Protein AF-A0A6J7UW44-F1 (afdb_monomer_lite)

Secondary structure (DSSP, 8-state):
-HHHHHHHHHTS---TTSHHHHHHHHHHTTPPPPTTHHHHHHHHHHHHHHTT--SSSEEE-SS-EEESTTEEEEE-TT--EEEEE-HHHHHHHHHHH--

Foldseek 3Di:
DVVVLCCCVPVVVHDPVDPVVVVVVCVVVVNDDDPCVVVVVVVVVVVCVVVPPPDPDWDDAPVGIDHPQQWDWDADPVRDTDIDGDVPSVVVVVVRNVD

Sequence (99 aa):
MSLRLRDLLFEQGVDVSDPAVLADLANEFEVQIGAADQQRVLDEYTSGRDRGVIGSPHFFTPSADFFCPALDVSRDSLGNLQVCANEAAFDEFILACFS

Radius of gyration: 17.74 Å; chains: 1; bounding box: 33×34×44 Å

pLDDT: mean 94.16, std 3.91, range [68.31, 98.25]

Structure (mmCIF, N/CA/C/O backbone):
data_AF-A0A6J7UW44-F1
#
_entry.id   AF-A0A6J7UW44-F1
#
loop_
_atom_site.group_PDB
_atom_site.id
_atom_site.type_symbol
_atom_site.label_atom_id
_atom_site.label_alt_id
_atom_site.label_comp_id
_atom_site.label_asym_id
_atom_site.label_entity_id
_atom_site.label_seq_id
_atom_site.pdbx_PDB_ins_code
_atom_site.Cartn_x
_atom_site.Cartn_y
_atom_site.Cartn_z
_atom_site.occupancy
_atom_site.B_iso_or_equiv
_atom_site.auth_seq_id
_atom_site.auth_comp_id
_atom_site.auth_asym_id
_atom_site.auth_atom_id
_atom_site.pdbx_PDB_model_num
ATOM 1 N N . MET A 1 1 ? 2.943 1.171 14.677 1.00 68.31 1 MET A N 1
ATOM 2 C CA . MET A 1 1 ? 1.553 1.202 14.181 1.00 68.31 1 MET A CA 1
ATOM 3 C C . MET A 1 1 ? 1.351 0.431 12.871 1.00 68.31 1 MET A C 1
ATOM 5 O O . MET A 1 1 ? 0.749 -0.630 12.933 1.00 68.31 1 MET A O 1
ATOM 9 N N . SER A 1 2 ? 1.862 0.868 11.705 1.00 82.81 2 SER A N 1
ATOM 10 C CA . SER A 1 2 ? 1.540 0.206 10.414 1.00 82.81 2 SER A CA 1
ATOM 11 C C . SER A 1 2 ? 1.980 -1.262 10.325 1.00 82.81 2 SER A C 1
ATOM 13 O O . SER A 1 2 ? 1.256 -2.080 9.768 1.00 82.81 2 SER A O 1
ATOM 15 N N . LEU A 1 3 ? 3.121 -1.625 10.922 1.00 93.50 3 LEU A N 1
ATOM 16 C CA . LEU A 1 3 ? 3.565 -3.023 10.994 1.00 93.50 3 LEU A CA 1
ATOM 17 C C . LEU A 1 3 ? 2.641 -3.887 11.860 1.00 93.50 3 LEU A C 1
ATOM 19 O O . LEU A 1 3 ? 2.362 -5.018 11.487 1.00 93.50 3 LEU A O 1
ATOM 23 N N . ARG A 1 4 ? 2.117 -3.347 12.969 1.00 96.12 4 ARG A N 1
ATOM 24 C CA . ARG A 1 4 ? 1.196 -4.077 13.851 1.00 96.12 4 ARG A CA 1
ATOM 25 C C . ARG A 1 4 ? -0.161 -4.305 13.183 1.00 96.12 4 ARG A C 1
ATOM 27 O O . ARG A 1 4 ? -0.683 -5.408 13.253 1.00 96.12 4 ARG A O 1
ATOM 34 N N . LEU A 1 5 ? -0.684 -3.303 12.471 1.00 95.81 5 LEU A N 1
ATOM 35 C CA . LEU A 1 5 ? -1.900 -3.457 11.664 1.00 95.81 5 LEU A CA 1
ATOM 36 C C . LEU A 1 5 ? -1.736 -4.540 10.585 1.00 95.81 5 LEU A C 1
ATOM 38 O O . LEU A 1 5 ? -2.625 -5.361 10.381 1.00 95.81 5 LEU A O 1
ATOM 42 N N . ARG A 1 6 ? -0.584 -4.554 9.903 1.00 96.12 6 ARG A N 1
ATOM 43 C CA . ARG A 1 6 ? -0.267 -5.559 8.877 1.00 96.12 6 ARG A CA 1
ATOM 44 C C . ARG A 1 6 ? -0.141 -6.959 9.464 1.00 96.12 6 ARG A C 1
ATOM 46 O O . ARG A 1 6 ? -0.653 -7.892 8.868 1.00 96.12 6 ARG A O 1
ATOM 53 N N . ASP A 1 7 ? 0.508 -7.093 10.612 1.00 97.81 7 ASP A N 1
ATOM 54 C CA . ASP A 1 7 ? 0.643 -8.358 11.335 1.00 97.81 7 ASP A CA 1
ATOM 55 C C . ASP A 1 7 ? -0.726 -8.923 11.763 1.00 97.81 7 ASP A C 1
ATOM 57 O O . ASP A 1 7 ? -1.006 -10.097 11.531 1.00 97.81 7 ASP A O 1
ATOM 61 N N . LEU A 1 8 ? -1.629 -8.076 12.278 1.00 97.75 8 LEU A N 1
ATOM 62 C CA . LEU A 1 8 ? -3.009 -8.473 12.586 1.00 97.75 8 LEU A CA 1
ATOM 63 C C . LEU A 1 8 ? -3.736 -9.032 11.354 1.00 97.75 8 LEU A C 1
ATOM 65 O O . LEU A 1 8 ? -4.335 -10.102 11.434 1.00 97.75 8 LEU A O 1
ATOM 69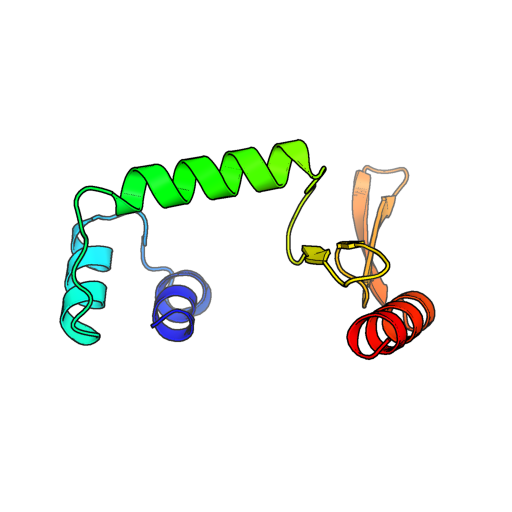 N N . LEU A 1 9 ? -3.654 -8.337 10.216 1.00 97.56 9 LEU A N 1
ATOM 70 C CA . LEU A 1 9 ? -4.327 -8.751 8.984 1.00 97.56 9 LEU A CA 1
ATOM 71 C C . LEU A 1 9 ? -3.697 -10.002 8.355 1.00 97.56 9 LEU A C 1
ATOM 73 O O . LEU A 1 9 ? -4.396 -10.969 8.063 1.00 97.56 9 LEU A O 1
ATOM 77 N N . PHE A 1 10 ? -2.393 -9.967 8.092 1.00 96.69 10 PHE A N 1
ATOM 78 C CA . PHE A 1 10 ? -1.733 -10.953 7.237 1.00 96.69 10 PHE A CA 1
ATOM 79 C C . PHE A 1 10 ? -1.238 -12.180 7.999 1.00 96.69 10 PHE A C 1
ATOM 81 O O . PHE A 1 10 ? -1.340 -13.283 7.471 1.00 96.69 10 PHE A O 1
ATOM 88 N N . GLU A 1 11 ? -0.738 -12.008 9.224 1.00 97.88 11 GLU A N 1
ATOM 89 C CA . GLU A 1 11 ? -0.120 -13.104 9.984 1.00 97.88 11 GLU A CA 1
ATOM 90 C C . GLU A 1 11 ? -1.098 -13.744 10.973 1.00 97.88 11 GLU A C 1
ATOM 92 O O . GLU A 1 11 ? -1.052 -14.949 1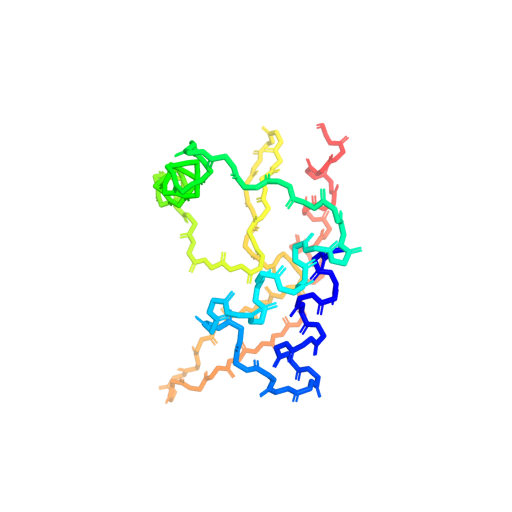1.212 1.00 97.88 11 GLU A O 1
ATOM 97 N N . GLN A 1 12 ? -2.014 -12.952 11.536 1.00 97.62 12 GLN A N 1
ATOM 98 C CA . GLN A 1 12 ? -2.974 -13.430 12.536 1.00 97.62 12 GLN A CA 1
ATOM 99 C C . GLN A 1 12 ? -4.390 -13.644 11.986 1.00 97.62 12 GLN A C 1
ATOM 101 O O . GLN A 1 12 ? -5.216 -14.247 12.670 1.00 97.62 12 GLN A O 1
ATOM 106 N N . GLY A 1 13 ? -4.685 -13.174 10.770 1.00 97.81 13 GLY A N 1
ATOM 107 C CA . GLY A 1 13 ? -5.998 -13.339 10.137 1.00 97.81 13 GLY A CA 1
ATOM 108 C C . GLY A 1 13 ? -7.136 -12.613 10.861 1.00 97.81 13 GLY A C 1
ATOM 109 O O . GLY A 1 13 ? -8.288 -13.036 10.776 1.00 97.81 13 GLY A O 1
ATOM 110 N N . VAL A 1 14 ? -6.819 -11.549 11.599 1.00 98.25 14 VAL A N 1
ATOM 111 C CA . VAL A 1 14 ? -7.802 -10.726 12.305 1.00 98.25 14 VAL A CA 1
ATOM 112 C C . VAL A 1 14 ? -8.548 -9.850 11.301 1.00 98.25 14 VAL A 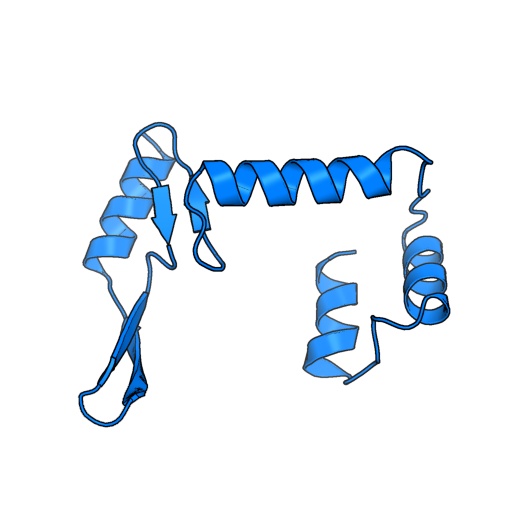C 1
ATOM 114 O O . VAL A 1 14 ? -7.949 -9.260 10.400 1.00 98.25 14 VAL A O 1
ATOM 117 N N . ASP A 1 15 ? -9.864 -9.733 11.482 1.00 97.81 15 ASP A N 1
ATOM 118 C CA . ASP A 1 15 ? -10.694 -8.830 10.690 1.00 97.81 15 ASP A CA 1
ATOM 119 C C . ASP A 1 15 ? -10.433 -7.369 11.086 1.00 97.81 15 ASP A C 1
ATOM 121 O O . ASP A 1 15 ? -11.024 -6.831 12.018 1.00 97.81 15 ASP A O 1
ATOM 125 N N . VAL A 1 16 ? -9.534 -6.711 10.354 1.00 96.62 16 VAL A N 1
ATOM 126 C CA . VAL A 1 16 ? -9.212 -5.289 10.553 1.00 96.62 16 VAL A CA 1
ATOM 127 C C . VAL A 1 16 ? -10.280 -4.341 9.995 1.00 96.62 16 VAL A C 1
ATOM 129 O O . VAL A 1 16 ? -10.096 -3.127 10.061 1.00 96.62 16 VAL A O 1
ATOM 132 N N . SER A 1 17 ? -11.377 -4.860 9.430 1.00 96.06 17 SER A N 1
ATOM 133 C CA . SER A 1 17 ? -12.555 -4.048 9.109 1.00 96.06 17 SER A CA 1
ATOM 134 C C . SER A 1 17 ? -13.473 -3.841 10.319 1.00 96.06 17 SER A C 1
ATOM 136 O O . SER A 1 17 ? -14.300 -2.928 10.293 1.00 96.06 17 SER A O 1
ATOM 138 N N . ASP A 1 18 ? -13.294 -4.624 11.393 1.00 97.69 18 ASP A N 1
ATOM 139 C CA . ASP A 1 18 ? -13.987 -4.433 12.666 1.00 97.69 18 ASP A CA 1
ATOM 140 C C . ASP A 1 18 ? -13.506 -3.136 13.356 1.00 97.69 18 ASP A C 1
ATOM 142 O O . ASP A 1 18 ? -12.324 -3.013 13.711 1.00 97.69 18 ASP A O 1
ATOM 146 N N . PRO A 1 19 ? -14.402 -2.160 13.603 1.00 94.94 19 PRO A N 1
ATOM 147 C CA . PRO A 1 19 ? -14.050 -0.925 14.295 1.00 94.94 19 PRO A CA 1
ATOM 148 C C . PRO A 1 19 ? -13.452 -1.137 15.690 1.00 94.94 19 PRO A C 1
ATOM 150 O O . PRO A 1 19 ? -12.647 -0.313 16.120 1.00 94.94 19 PRO A O 1
ATOM 153 N N . ALA A 1 20 ? -13.817 -2.210 16.400 1.00 96.75 20 ALA A N 1
ATOM 154 C CA . ALA A 1 20 ? -13.276 -2.498 17.727 1.00 96.75 20 ALA A CA 1
ATOM 155 C C . ALA A 1 20 ? -11.781 -2.846 17.661 1.00 96.75 20 ALA A C 1
ATOM 157 O O . ALA A 1 20 ? -10.992 -2.314 18.439 1.00 96.75 20 ALA A O 1
ATOM 158 N N . VAL A 1 21 ? -11.375 -3.647 16.669 1.00 96.69 21 VAL A N 1
ATOM 159 C CA . VAL A 1 21 ? -9.965 -3.999 16.431 1.00 96.69 21 VAL A CA 1
ATOM 160 C C . VAL A 1 21 ? -9.136 -2.747 16.144 1.00 96.69 21 VAL A C 1
ATOM 162 O O . VAL A 1 21 ? -8.049 -2.569 16.697 1.00 96.69 21 VAL A O 1
ATOM 165 N N . LEU A 1 22 ? -9.650 -1.852 15.295 1.00 94.62 22 LEU A N 1
ATOM 166 C CA . LEU A 1 22 ? -8.962 -0.602 14.972 1.00 94.62 22 LEU A CA 1
ATOM 167 C C . LEU A 1 22 ? -8.914 0.364 16.163 1.00 94.62 22 LEU A C 1
ATOM 169 O O . LEU A 1 22 ? -7.907 1.049 16.335 1.00 94.62 22 LEU A O 1
ATOM 173 N N . ALA A 1 23 ? -9.961 0.411 16.992 1.00 94.69 23 ALA A N 1
ATOM 174 C CA . ALA A 1 23 ? -9.997 1.237 18.197 1.00 94.69 23 ALA A CA 1
ATOM 175 C C . ALA A 1 23 ? -8.978 0.767 19.246 1.00 94.69 23 ALA A C 1
ATOM 177 O O . ALA A 1 23 ? -8.243 1.588 19.795 1.00 94.69 23 ALA A O 1
ATOM 178 N N . ASP A 1 24 ? -8.882 -0.542 19.482 1.00 95.44 24 ASP A N 1
ATOM 179 C CA . ASP A 1 24 ? -7.895 -1.119 20.398 1.00 95.44 24 ASP A CA 1
ATOM 180 C C . ASP A 1 24 ? -6.465 -0.834 19.928 1.00 95.44 24 ASP A C 1
ATOM 182 O O . ASP A 1 24 ? -5.620 -0.408 20.719 1.00 95.44 24 ASP A O 1
ATOM 186 N N . LEU A 1 25 ? -6.205 -0.975 18.625 1.00 95.50 25 LEU A N 1
ATOM 187 C CA . LEU A 1 25 ? -4.908 -0.649 18.040 1.00 95.50 25 LEU A CA 1
ATOM 188 C C . LEU A 1 25 ? -4.591 0.852 18.125 1.00 95.50 25 LEU A C 1
ATOM 190 O O . LEU A 1 25 ? -3.453 1.231 18.402 1.00 95.50 25 LEU A O 1
ATOM 194 N N . ALA A 1 26 ? -5.576 1.720 17.888 1.00 94.81 26 ALA A N 1
ATOM 195 C CA . ALA A 1 26 ? -5.399 3.160 18.040 1.00 94.81 26 ALA A CA 1
ATOM 196 C C . ALA A 1 26 ? -5.044 3.518 19.490 1.00 94.81 26 ALA A C 1
ATOM 198 O O . ALA A 1 26 ? -4.119 4.297 19.706 1.00 94.81 26 ALA A O 1
ATOM 199 N N . ASN A 1 27 ? -5.701 2.895 20.472 1.00 95.62 27 ASN A N 1
ATOM 200 C CA . ASN A 1 27 ? -5.389 3.075 21.890 1.00 95.62 27 ASN A CA 1
ATOM 201 C C . ASN A 1 27 ? -3.979 2.576 22.246 1.00 95.62 27 ASN A C 1
ATOM 203 O O . ASN A 1 27 ? -3.257 3.284 22.942 1.00 95.62 27 ASN A O 1
ATOM 207 N N . GLU A 1 28 ? -3.563 1.406 21.744 1.00 95.75 28 GLU A N 1
ATOM 208 C CA . GLU A 1 28 ? -2.214 0.842 21.957 1.00 95.75 28 GLU A CA 1
ATOM 209 C C . GLU A 1 28 ? -1.105 1.822 21.538 1.00 95.75 28 GLU A C 1
ATOM 211 O O . GLU A 1 28 ? -0.078 1.931 22.206 1.00 95.75 28 GLU A O 1
ATOM 216 N N . PHE A 1 29 ? -1.319 2.545 20.436 1.00 95.44 29 PHE A N 1
ATOM 217 C CA . PHE A 1 29 ? -0.358 3.499 19.874 1.00 95.44 29 PHE A CA 1
ATOM 218 C C . PHE A 1 29 ? -0.686 4.968 20.184 1.00 95.44 29 PHE A C 1
ATOM 220 O O . PHE A 1 29 ? -0.066 5.855 19.597 1.00 95.44 29 PHE A O 1
ATOM 227 N N . GLU A 1 30 ? -1.645 5.227 21.076 1.00 96.12 30 GLU A N 1
ATOM 228 C CA . GLU A 1 30 ? -2.091 6.571 21.474 1.00 96.12 30 GLU A CA 1
ATOM 229 C C . GLU A 1 30 ? -2.519 7.468 20.291 1.00 96.12 30 GLU A C 1
ATOM 231 O O . GLU A 1 30 ? -2.400 8.696 20.321 1.00 96.12 30 GLU A O 1
ATOM 236 N N . VAL A 1 31 ? -3.055 6.865 19.228 1.00 94.25 31 VAL A N 1
ATOM 237 C CA . VAL A 1 31 ? -3.482 7.572 18.018 1.00 94.25 31 VAL A CA 1
ATOM 238 C C . VAL A 1 31 ? -4.857 8.192 18.215 1.00 94.25 31 VAL A C 1
ATOM 240 O O . VAL A 1 31 ? -5.845 7.510 18.473 1.00 94.25 31 VAL A O 1
ATOM 243 N N . GLN A 1 32 ? -4.922 9.509 18.040 1.00 93.12 32 GLN A N 1
ATOM 244 C CA . GLN A 1 32 ? -6.168 10.265 18.070 1.00 93.12 32 GLN A CA 1
ATOM 245 C C . GLN A 1 32 ? -6.712 10.417 16.649 1.00 93.12 32 GLN A C 1
ATOM 247 O O . GLN A 1 32 ? -6.026 10.964 15.788 1.00 93.12 32 GLN A O 1
ATOM 252 N N . ILE A 1 33 ? -7.946 9.964 16.418 1.00 89.44 33 ILE A N 1
ATOM 253 C CA . ILE A 1 33 ? -8.632 10.124 15.131 1.00 89.44 33 ILE A CA 1
ATOM 254 C C . ILE A 1 33 ? -9.441 11.422 15.166 1.00 89.44 33 ILE A C 1
ATOM 256 O O . ILE A 1 33 ? -10.364 11.585 15.967 1.00 89.44 33 ILE A O 1
ATOM 260 N N . GLY A 1 34 ? -9.083 12.364 14.302 1.00 93.12 34 GLY A N 1
ATOM 261 C CA . GLY A 1 34 ? -9.771 13.632 14.124 1.00 93.12 34 GLY A CA 1
ATOM 262 C C . GLY A 1 34 ? -10.871 13.564 13.065 1.00 93.12 34 GLY A C 1
ATOM 263 O O . GLY A 1 34 ? -10.841 12.756 12.140 1.00 93.12 34 GLY A O 1
ATOM 264 N N . ALA A 1 35 ? -11.816 14.503 13.138 1.00 91.44 35 ALA A N 1
ATOM 265 C CA . ALA A 1 35 ? -12.932 14.599 12.189 1.00 91.44 35 ALA A CA 1
ATOM 266 C C . ALA A 1 35 ? -12.498 14.773 10.716 1.00 91.44 35 ALA A C 1
ATOM 268 O O . ALA A 1 35 ? -13.273 14.485 9.809 1.00 91.44 35 ALA A O 1
ATOM 269 N N . ALA A 1 36 ? -11.272 15.245 10.468 1.00 95.88 36 ALA A N 1
ATOM 270 C CA . ALA A 1 36 ? -10.732 15.434 9.123 1.00 95.88 36 ALA A CA 1
ATOM 271 C C . ALA A 1 36 ? -10.067 14.176 8.535 1.00 95.88 36 ALA A C 1
ATOM 273 O O . ALA A 1 36 ? -9.829 14.140 7.330 1.00 95.88 36 ALA A O 1
ATOM 274 N N . ASP A 1 37 ? -9.746 13.160 9.342 1.00 94.62 37 ASP A N 1
ATOM 275 C CA . ASP A 1 37 ? -8.904 12.044 8.887 1.00 94.62 37 ASP A CA 1
ATOM 276 C C . ASP A 1 37 ? -9.588 11.192 7.821 1.00 94.62 37 ASP A C 1
ATOM 278 O O . ASP A 1 37 ? -8.955 10.808 6.840 1.00 94.62 37 ASP A O 1
ATOM 282 N N . GLN A 1 38 ? -10.901 10.988 7.942 1.00 93.81 38 GLN A N 1
ATOM 283 C CA . GLN A 1 38 ? -11.670 10.298 6.911 1.00 93.81 38 GLN A CA 1
ATOM 284 C C . GLN A 1 38 ? -11.595 11.031 5.565 1.00 93.81 38 GLN A C 1
ATOM 286 O O . GLN A 1 38 ? -11.401 10.396 4.530 1.00 93.81 38 GLN A O 1
ATOM 291 N N . GLN A 1 39 ? -11.721 12.362 5.570 1.00 97.19 39 GLN A N 1
ATOM 292 C CA . GLN A 1 39 ? -11.647 13.142 4.336 1.00 97.19 39 GLN A CA 1
ATOM 293 C C . GLN A 1 39 ? -10.240 13.090 3.731 1.00 97.19 39 GLN A C 1
ATOM 295 O O . GLN A 1 39 ? -10.116 12.893 2.528 1.00 97.19 39 GLN A O 1
ATOM 300 N N . ARG A 1 40 ? -9.184 13.158 4.554 1.00 97.31 40 ARG A N 1
ATOM 301 C CA . ARG A 1 40 ? -7.791 13.039 4.084 1.00 97.31 40 ARG A CA 1
ATOM 302 C C . ARG A 1 40 ? -7.538 11.727 3.342 1.00 97.31 40 ARG A C 1
ATOM 304 O O . ARG A 1 40 ? -6.916 11.748 2.287 1.00 97.31 40 ARG A O 1
ATOM 311 N N . VAL A 1 41 ? -8.062 10.604 3.842 1.00 95.31 41 VAL A N 1
ATOM 312 C CA . VAL A 1 41 ? -7.941 9.298 3.165 1.00 95.31 41 VAL A CA 1
ATOM 313 C C . VAL A 1 41 ? -8.630 9.309 1.794 1.00 95.31 41 VAL A C 1
ATOM 315 O O . VAL A 1 41 ? -8.085 8.786 0.822 1.00 95.31 41 VAL A O 1
ATOM 318 N N . LEU A 1 42 ? -9.816 9.917 1.689 1.00 97.62 42 LEU A N 1
ATOM 319 C CA . LEU A 1 42 ? -10.540 10.030 0.416 1.00 97.62 42 LEU A CA 1
ATOM 320 C C . LEU A 1 42 ? -9.835 10.966 -0.576 1.00 97.62 42 LEU A C 1
ATOM 322 O O . LEU A 1 42 ? -9.811 10.683 -1.778 1.00 97.62 42 LEU A O 1
ATOM 326 N N . ASP A 1 43 ? -9.241 12.049 -0.081 1.00 98.12 43 ASP A N 1
ATOM 327 C CA . ASP A 1 43 ? -8.473 12.995 -0.889 1.00 98.12 43 ASP A CA 1
ATOM 328 C C . ASP A 1 43 ? -7.192 12.340 -1.427 1.00 98.12 43 ASP A C 1
ATOM 330 O O . ASP A 1 43 ? -6.889 12.469 -2.613 1.00 98.12 43 ASP A O 1
ATOM 334 N N . GLU A 1 44 ? -6.474 11.564 -0.605 1.00 95.62 44 GLU A N 1
ATOM 335 C CA . GLU A 1 44 ? -5.304 10.789 -1.042 1.00 95.62 44 GLU A CA 1
ATOM 336 C C . GLU A 1 44 ? -5.675 9.712 -2.066 1.00 95.62 44 GLU A C 1
ATOM 338 O O . GLU A 1 44 ? -4.981 9.551 -3.073 1.00 95.62 44 GLU A O 1
ATOM 343 N N . TYR A 1 45 ? -6.796 9.012 -1.863 1.00 95.56 45 TYR A N 1
ATOM 344 C CA . TYR A 1 45 ? -7.312 8.048 -2.835 1.00 95.56 45 TYR A CA 1
ATOM 345 C C . TYR A 1 45 ? -7.617 8.711 -4.184 1.00 95.56 45 TYR A C 1
ATOM 347 O O . TYR A 1 45 ? -7.207 8.210 -5.233 1.00 95.56 45 TYR A O 1
ATOM 355 N N . THR A 1 46 ? -8.300 9.857 -4.162 1.00 97.50 46 THR A N 1
ATOM 356 C CA . THR A 1 46 ? -8.627 10.626 -5.372 1.00 97.50 46 THR A CA 1
ATOM 357 C C . THR A 1 46 ? -7.357 11.125 -6.056 1.00 97.50 46 THR A C 1
ATOM 359 O O . THR A 1 46 ? -7.172 10.888 -7.246 1.00 97.50 46 THR A O 1
ATOM 362 N N . SER A 1 47 ? -6.423 11.698 -5.293 1.00 96.56 47 SER A N 1
ATOM 363 C CA . SER A 1 47 ? -5.123 12.140 -5.802 1.00 96.56 47 SER A CA 1
ATOM 364 C C . SER A 1 47 ? -4.340 10.999 -6.456 1.00 96.56 47 SER A C 1
ATOM 366 O O . SER A 1 47 ? -3.770 11.178 -7.529 1.00 96.56 47 SER A O 1
ATOM 368 N N . GLY A 1 48 ? -4.333 9.807 -5.854 1.00 95.31 48 GLY A N 1
ATOM 369 C CA . GLY A 1 48 ? -3.699 8.625 -6.435 1.00 95.31 48 GLY A CA 1
ATOM 370 C C . GLY A 1 48 ? -4.314 8.240 -7.780 1.00 95.31 48 GLY A C 1
ATOM 371 O O . GLY A 1 48 ? -3.589 8.014 -8.748 1.00 95.31 48 GLY A O 1
ATOM 372 N N . ARG A 1 49 ? -5.648 8.230 -7.876 1.00 96.06 49 ARG A N 1
ATOM 373 C CA . ARG A 1 49 ? -6.350 7.960 -9.140 1.00 96.06 49 ARG A CA 1
ATOM 374 C C . ARG A 1 49 ? -6.021 8.991 -10.213 1.00 96.06 49 ARG A C 1
ATOM 376 O O . ARG A 1 49 ? -5.731 8.603 -11.342 1.00 96.06 49 ARG A O 1
ATOM 383 N N . ASP A 1 50 ? -6.026 10.272 -9.858 1.00 96.94 50 ASP A N 1
ATOM 384 C CA . ASP A 1 50 ? -5.725 11.369 -10.784 1.00 96.94 50 ASP A CA 1
ATOM 385 C C . ASP A 1 50 ? -4.277 11.310 -11.291 1.00 96.94 50 ASP A C 1
ATOM 387 O O . ASP A 1 50 ? -3.987 11.707 -12.418 1.00 96.94 50 ASP A O 1
ATOM 391 N N . ARG A 1 51 ? -3.368 10.754 -10.482 1.00 95.12 51 ARG A N 1
ATOM 392 C CA . ARG A 1 51 ? -1.962 10.504 -10.832 1.00 95.12 51 ARG A CA 1
ATOM 393 C C . ARG A 1 51 ? -1.734 9.186 -11.575 1.00 95.12 51 ARG A C 1
ATOM 395 O O . ARG A 1 51 ? -0.590 8.867 -11.874 1.00 95.12 51 ARG A O 1
ATOM 402 N N . GLY A 1 52 ? -2.785 8.418 -11.864 1.00 95.06 52 GLY A N 1
ATOM 403 C CA . GLY A 1 52 ? -2.678 7.158 -12.600 1.00 95.06 52 GLY A CA 1
ATOM 404 C C . GLY A 1 52 ? -2.177 5.973 -11.773 1.00 95.06 52 GLY A C 1
ATOM 405 O O . GLY A 1 52 ? -1.665 5.016 -12.348 1.00 95.06 52 GLY A O 1
ATOM 406 N N . VAL A 1 53 ? -2.325 5.996 -10.443 1.00 95.56 53 VAL A N 1
ATOM 407 C CA . VAL A 1 53 ? -1.982 4.842 -9.597 1.00 95.56 53 VAL A CA 1
ATOM 408 C C . VAL A 1 53 ? -2.862 3.645 -9.959 1.00 95.56 53 VAL A C 1
ATOM 410 O O . VAL A 1 53 ? -4.087 3.701 -9.842 1.00 95.56 53 VAL A O 1
ATOM 413 N N . ILE A 1 54 ? -2.227 2.542 -10.362 1.00 91.19 54 ILE A N 1
ATOM 414 C CA . ILE A 1 54 ? -2.903 1.298 -10.778 1.00 91.19 54 ILE A CA 1
ATOM 415 C C . ILE A 1 54 ? -2.821 0.174 -9.738 1.00 91.19 54 ILE A C 1
ATOM 417 O O . ILE A 1 54 ? -3.518 -0.832 -9.857 1.00 91.19 54 ILE A O 1
ATOM 421 N N . GLY A 1 55 ? -1.983 0.333 -8.714 1.00 89.56 55 GLY A N 1
ATOM 422 C CA . GLY A 1 55 ? -1.755 -0.675 -7.683 1.00 89.56 55 GLY A CA 1
ATOM 423 C C . GLY A 1 55 ? -0.714 -0.226 -6.661 1.00 89.56 55 GLY A C 1
ATOM 424 O O . GLY A 1 55 ? -0.330 0.940 -6.628 1.00 89.56 55 GLY A O 1
ATOM 425 N N . SER A 1 56 ? -0.255 -1.150 -5.815 1.00 89.00 56 SER A N 1
ATOM 426 C CA . SER A 1 56 ? 0.785 -0.884 -4.819 1.00 89.00 56 SER A CA 1
ATOM 427 C C . SER A 1 56 ? 1.885 -1.966 -4.801 1.00 89.00 56 SER A C 1
ATOM 429 O O . SER A 1 56 ? 1.592 -3.130 -5.075 1.00 89.00 56 SER A O 1
ATOM 431 N N . PRO A 1 57 ? 3.135 -1.599 -4.441 1.00 92.00 57 PRO A N 1
ATOM 432 C CA . PRO A 1 57 ? 3.588 -0.223 -4.230 1.00 92.00 57 PRO A CA 1
ATOM 433 C C . PRO A 1 57 ? 3.747 0.553 -5.552 1.00 92.00 57 PRO A C 1
ATOM 435 O O . PRO A 1 57 ? 4.226 0.020 -6.550 1.00 92.00 57 PRO A O 1
ATOM 438 N N . HIS A 1 58 ? 3.366 1.833 -5.532 1.00 94.75 58 HIS A N 1
ATOM 439 C CA . HIS A 1 58 ? 3.611 2.796 -6.610 1.00 94.75 58 HIS A CA 1
ATOM 440 C C . HIS A 1 58 ? 4.399 3.960 -6.018 1.00 94.75 58 HIS A C 1
ATOM 442 O O . HIS A 1 58 ? 3.928 4.634 -5.100 1.00 94.75 58 HIS A O 1
ATOM 448 N N . PHE A 1 59 ? 5.624 4.144 -6.489 1.00 94.75 59 PHE A N 1
ATOM 449 C CA . PHE A 1 59 ? 6.541 5.161 -6.002 1.00 94.75 59 PHE A CA 1
ATOM 450 C C . PHE A 1 59 ? 6.544 6.364 -6.930 1.00 94.75 59 PHE A C 1
ATOM 452 O O . PHE A 1 59 ? 6.407 6.227 -8.141 1.00 94.75 59 PHE A O 1
ATOM 459 N N . PHE A 1 60 ? 6.751 7.539 -6.353 1.00 93.94 60 PHE A N 1
ATOM 460 C CA . PHE A 1 60 ? 6.914 8.779 -7.093 1.00 93.94 60 PHE A CA 1
ATOM 461 C C . PHE A 1 60 ? 8.248 9.398 -6.707 1.00 93.94 60 PHE A C 1
ATOM 463 O O . PHE A 1 60 ? 8.545 9.534 -5.519 1.00 93.94 60 PHE A O 1
ATOM 470 N N . THR A 1 61 ? 9.035 9.770 -7.705 1.00 93.06 61 THR A N 1
ATOM 471 C CA . THR A 1 61 ? 10.296 10.496 -7.561 1.00 93.06 61 THR A CA 1
ATOM 472 C C . THR A 1 61 ? 10.152 11.886 -8.196 1.00 93.06 61 THR A C 1
ATOM 474 O O . THR A 1 61 ? 9.125 12.174 -8.817 1.00 93.06 61 THR A O 1
ATOM 477 N N . PRO A 1 62 ? 11.141 12.790 -8.060 1.00 88.50 62 PRO A N 1
ATOM 478 C CA . PRO A 1 62 ? 11.101 14.080 -8.753 1.00 88.50 62 PRO A CA 1
ATOM 479 C C . PRO A 1 62 ? 11.058 13.958 -10.284 1.00 88.50 62 PRO A C 1
ATOM 481 O O . PRO A 1 62 ? 10.572 14.865 -10.956 1.00 88.50 62 PRO A O 1
ATOM 484 N N . SER A 1 63 ? 11.587 12.861 -10.830 1.00 87.69 63 SER A N 1
ATOM 485 C CA . SER A 1 63 ? 11.803 12.664 -12.264 1.00 87.69 63 SER A CA 1
ATOM 486 C C . SER A 1 63 ? 10.809 11.703 -12.925 1.00 87.69 63 SER A C 1
ATOM 488 O O . SER A 1 63 ? 10.620 11.805 -14.137 1.00 87.69 63 SER A O 1
ATOM 490 N N . ALA A 1 64 ? 10.171 10.797 -12.174 1.00 92.62 64 ALA A N 1
ATOM 491 C CA . ALA A 1 64 ? 9.269 9.779 -12.717 1.00 92.62 64 ALA A CA 1
ATOM 492 C C . ALA A 1 64 ? 8.362 9.139 -11.643 1.00 92.62 64 ALA A C 1
ATOM 494 O O . ALA A 1 64 ? 8.398 9.483 -10.459 1.00 92.62 64 ALA A O 1
ATOM 495 N N . ASP A 1 65 ? 7.547 8.175 -12.064 1.00 94.81 65 ASP A N 1
ATOM 496 C CA . ASP A 1 65 ? 6.794 7.278 -11.196 1.00 94.81 65 ASP A CA 1
ATOM 497 C C . ASP A 1 65 ? 7.034 5.811 -11.579 1.00 94.81 65 ASP A C 1
ATOM 499 O O . ASP A 1 65 ? 7.369 5.496 -12.720 1.00 94.81 65 ASP A O 1
ATOM 503 N N . PHE A 1 66 ? 6.924 4.918 -10.595 1.00 94.62 66 PHE A N 1
ATOM 504 C CA . PHE A 1 66 ? 7.326 3.519 -10.715 1.00 94.62 66 PHE A CA 1
ATOM 505 C C . PHE A 1 66 ? 6.334 2.601 -10.000 1.00 94.62 66 PHE A C 1
ATOM 507 O O . PHE A 1 66 ? 6.231 2.620 -8.770 1.00 94.62 66 PHE A O 1
ATOM 514 N N . PHE A 1 67 ? 5.638 1.751 -10.751 1.00 93.62 67 PHE A N 1
ATOM 515 C CA . PHE A 1 67 ? 4.795 0.691 -10.198 1.00 93.62 67 PHE A CA 1
ATOM 516 C C . PHE A 1 67 ? 5.608 -0.598 -10.030 1.00 93.62 67 PHE A C 1
ATOM 518 O O . PHE A 1 67 ? 6.130 -1.120 -11.009 1.00 93.62 67 PHE A O 1
ATOM 525 N N . CYS A 1 68 ? 5.714 -1.105 -8.796 1.00 94.06 68 CYS A N 1
ATOM 526 C CA . CYS A 1 68 ? 6.456 -2.327 -8.460 1.00 94.06 68 CYS A CA 1
ATOM 527 C C . CYS A 1 68 ? 7.854 -2.425 -9.118 1.00 94.06 68 CYS A C 1
ATOM 529 O O . CYS A 1 68 ? 8.140 -3.438 -9.740 1.00 94.06 68 CYS A O 1
ATOM 531 N N . PRO A 1 69 ? 8.761 -1.439 -8.969 1.00 94.31 69 PRO A N 1
ATOM 532 C CA . PRO A 1 69 ? 9.976 -1.324 -9.793 1.00 94.31 69 PRO A CA 1
ATOM 533 C C . PRO A 1 69 ? 10.929 -2.527 -9.760 1.00 94.31 69 PRO A C 1
ATOM 535 O O . PRO A 1 69 ? 11.715 -2.698 -10.678 1.00 94.31 69 PRO A O 1
ATOM 538 N N . ALA A 1 70 ? 10.872 -3.370 -8.725 1.00 94.25 70 ALA A N 1
ATOM 539 C CA . ALA A 1 70 ? 11.679 -4.590 -8.641 1.00 94.25 70 ALA A CA 1
ATOM 540 C C . ALA A 1 70 ? 11.050 -5.809 -9.337 1.00 94.25 70 ALA A C 1
ATOM 542 O O . ALA A 1 70 ? 11.659 -6.879 -9.362 1.00 94.25 70 ALA A O 1
ATOM 543 N N . LEU A 1 71 ? 9.824 -5.682 -9.848 1.00 94.38 71 LEU A N 1
ATOM 544 C CA . LEU A 1 71 ? 9.028 -6.779 -10.374 1.00 94.38 71 LEU A CA 1
ATOM 545 C C . LEU A 1 71 ? 8.464 -6.436 -11.753 1.00 94.38 71 LEU A C 1
ATOM 547 O O . LEU A 1 71 ? 7.930 -5.355 -11.975 1.00 94.38 71 LEU A O 1
ATOM 551 N N . ASP A 1 72 ? 8.501 -7.407 -12.654 1.00 91.75 72 ASP A N 1
ATOM 552 C CA . ASP A 1 72 ? 7.620 -7.440 -13.814 1.00 91.75 72 ASP A CA 1
ATOM 553 C C . ASP A 1 72 ? 6.383 -8.262 -13.446 1.00 91.75 72 ASP A C 1
ATOM 555 O O . ASP A 1 72 ? 6.479 -9.460 -13.161 1.00 91.75 72 ASP A O 1
ATOM 559 N N . VAL A 1 73 ? 5.231 -7.594 -13.381 1.00 89.69 73 VAL A N 1
ATOM 560 C CA . VAL A 1 73 ? 3.948 -8.188 -13.001 1.00 89.69 73 VAL A CA 1
ATOM 561 C C . VAL A 1 73 ? 3.024 -8.142 -14.207 1.00 89.69 73 VAL A C 1
ATOM 563 O O . VAL A 1 73 ? 2.537 -7.080 -14.595 1.00 89.69 73 VAL A O 1
ATOM 566 N N . SER A 1 74 ? 2.735 -9.303 -14.781 1.00 89.69 74 SER A N 1
ATOM 567 C CA . SER A 1 74 ? 1.895 -9.419 -15.972 1.00 89.69 74 SER A CA 1
ATOM 568 C C . SER A 1 74 ? 0.947 -10.613 -15.877 1.00 89.69 74 SER A C 1
ATOM 570 O O . SER A 1 74 ? 0.943 -11.369 -14.902 1.00 89.69 74 SER A O 1
ATOM 572 N N . ARG A 1 75 ? 0.073 -10.764 -16.874 1.00 91.50 75 ARG A N 1
ATOM 573 C CA . ARG A 1 75 ? -0.735 -11.974 -17.046 1.00 91.50 75 ARG A CA 1
ATOM 574 C C . ARG A 1 75 ? -0.336 -12.672 -18.330 1.00 91.50 75 ARG A C 1
ATOM 576 O O . ARG A 1 75 ? -0.126 -12.017 -19.348 1.00 91.50 75 ARG A O 1
ATOM 583 N N . ASP A 1 76 ? -0.259 -13.993 -18.274 1.00 9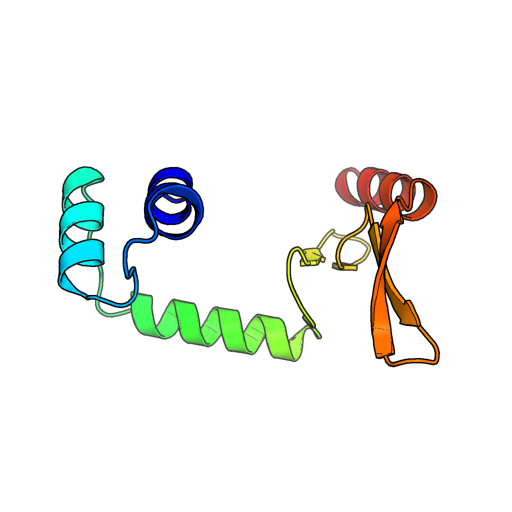2.56 76 ASP A N 1
ATOM 584 C CA . ASP A 1 76 ? 0.044 -14.810 -19.443 1.00 92.56 76 ASP A CA 1
ATOM 585 C C . ASP A 1 76 ? -1.156 -14.951 -20.391 1.00 92.56 76 ASP A C 1
ATOM 587 O O . ASP A 1 76 ? -2.249 -14.437 -20.143 1.00 92.56 76 ASP A O 1
ATOM 591 N N . SER A 1 77 ? -0.958 -15.674 -21.494 1.00 94.50 77 SER A N 1
ATOM 592 C CA . SER A 1 77 ? -1.996 -15.919 -22.503 1.00 94.50 77 SER A CA 1
ATOM 593 C C . SER A 1 77 ? -3.195 -16.726 -21.989 1.00 94.50 77 SER A C 1
ATOM 595 O O . SER A 1 77 ? -4.247 -16.717 -22.627 1.00 94.50 77 SER A O 1
ATOM 597 N N . LEU A 1 78 ? -3.062 -17.399 -20.844 1.00 95.38 78 LEU A N 1
ATOM 598 C CA . LEU A 1 78 ? -4.125 -18.135 -20.159 1.00 95.38 78 LEU A CA 1
ATOM 599 C C . LEU A 1 78 ? -4.740 -17.321 -19.004 1.00 95.38 78 LEU A C 1
ATOM 601 O O . LEU A 1 78 ? -5.681 -17.782 -18.361 1.00 95.38 78 LEU A O 1
ATOM 605 N N . GLY A 1 79 ? -4.237 -16.109 -18.749 1.00 93.75 79 GLY A N 1
ATOM 606 C CA . GLY A 1 79 ? -4.690 -15.208 -17.693 1.00 93.75 79 GLY A CA 1
ATOM 607 C C . GLY A 1 79 ? -4.048 -15.443 -16.322 1.00 93.75 79 GLY A C 1
ATOM 608 O O . GLY A 1 79 ? -4.431 -14.761 -15.362 1.00 93.75 79 GLY A O 1
ATOM 609 N N . ASN A 1 80 ? -3.077 -16.353 -16.199 1.00 94.88 80 ASN A N 1
ATOM 610 C CA . ASN A 1 80 ? -2.374 -16.584 -14.937 1.00 94.88 80 ASN A CA 1
ATOM 611 C C . ASN A 1 80 ? -1.464 -15.401 -14.610 1.00 94.88 80 ASN A C 1
ATOM 613 O O . ASN A 1 80 ? -0.867 -14.804 -15.504 1.00 94.88 80 ASN A O 1
ATOM 617 N N . LEU A 1 81 ? -1.343 -15.079 -13.321 1.00 92.81 81 LEU A N 1
ATOM 618 C CA . LEU A 1 81 ? -0.421 -14.049 -12.849 1.00 92.81 81 LEU A CA 1
ATOM 619 C C . LEU A 1 81 ? 1.024 -14.542 -12.997 1.00 92.81 81 LEU A C 1
ATOM 621 O O . LEU A 1 81 ? 1.372 -15.593 -12.459 1.00 92.81 81 LEU A O 1
ATOM 625 N N . GLN A 1 82 ? 1.854 -13.766 -13.686 1.00 93.44 82 GLN A N 1
ATOM 626 C CA . GLN A 1 82 ? 3.299 -13.947 -13.741 1.00 93.44 82 GLN A CA 1
ATOM 627 C C . GLN A 1 82 ? 3.974 -12.799 -12.997 1.00 93.44 82 GLN A C 1
ATOM 629 O O . GLN A 1 82 ? 3.617 -11.635 -13.176 1.00 93.44 82 GLN A O 1
ATOM 634 N N . VAL A 1 83 ? 4.931 -13.150 -12.140 1.00 92.81 83 VAL A N 1
ATOM 635 C CA . VAL A 1 83 ? 5.736 -12.197 -11.378 1.00 92.81 83 VAL A CA 1
ATOM 636 C C . VAL A 1 83 ? 7.193 -12.607 -11.513 1.00 92.81 83 VAL A C 1
ATOM 638 O O . VAL A 1 83 ? 7.585 -13.673 -11.037 1.00 92.81 83 VAL A O 1
ATOM 641 N N . CYS A 1 84 ? 7.982 -11.763 -12.165 1.00 94.38 84 CYS A N 1
ATOM 642 C CA . CYS A 1 84 ? 9.414 -11.954 -12.369 1.00 94.38 84 CYS A CA 1
ATOM 643 C C . CYS A 1 84 ? 10.187 -10.812 -11.712 1.00 94.38 84 CYS A C 1
ATOM 645 O O . CYS A 1 84 ? 9.653 -9.721 -11.545 1.00 94.38 84 CYS A O 1
ATOM 647 N N . ALA A 1 85 ? 11.450 -11.041 -11.354 1.00 96.19 85 ALA A N 1
ATOM 648 C CA . ALA A 1 85 ? 12.327 -9.949 -10.944 1.00 96.19 85 ALA A CA 1
ATOM 649 C C . ALA A 1 85 ? 12.657 -9.055 -12.150 1.00 96.19 85 ALA A C 1
ATOM 651 O O . ALA A 1 85 ? 12.865 -9.558 -13.256 1.00 96.19 85 ALA A O 1
ATOM 652 N N . ASN A 1 86 ? 12.733 -7.745 -11.925 1.00 95.81 86 ASN A N 1
ATOM 653 C CA . ASN A 1 86 ? 13.143 -6.765 -12.925 1.00 95.81 86 ASN A CA 1
ATOM 654 C C . ASN A 1 86 ? 14.260 -5.878 -12.361 1.00 95.81 86 ASN A C 1
ATOM 656 O O . ASN A 1 86 ? 14.014 -4.813 -11.803 1.00 95.81 86 ASN A O 1
ATOM 660 N N . GLU A 1 87 ? 15.501 -6.354 -12.475 1.00 95.88 87 GLU A N 1
ATOM 661 C CA . GLU A 1 87 ? 16.680 -5.655 -11.945 1.00 95.88 87 GLU A CA 1
ATOM 662 C C . GLU A 1 87 ? 16.919 -4.312 -12.650 1.00 95.88 87 GLU A C 1
ATOM 664 O O . GLU A 1 87 ? 17.225 -3.323 -11.994 1.00 95.88 87 GLU A O 1
ATOM 669 N N . ALA A 1 88 ? 16.693 -4.244 -13.966 1.00 95.19 88 ALA A N 1
ATOM 670 C CA . ALA A 1 88 ? 16.892 -3.017 -14.734 1.00 95.19 88 ALA A CA 1
ATOM 671 C C . ALA A 1 88 ? 15.931 -1.897 -14.299 1.00 95.19 88 ALA A C 1
ATOM 673 O O . ALA A 1 88 ? 16.367 -0.776 -14.047 1.00 95.19 88 ALA A O 1
ATOM 674 N N . ALA A 1 89 ? 14.637 -2.203 -14.150 1.00 93.69 89 ALA A N 1
ATOM 675 C CA . ALA A 1 89 ? 13.664 -1.225 -13.659 1.00 93.69 89 ALA A CA 1
ATOM 676 C C . ALA A 1 89 ? 13.941 -0.813 -12.203 1.00 93.69 89 ALA A C 1
ATOM 678 O O . ALA A 1 89 ? 13.679 0.329 -11.817 1.00 93.69 89 ALA A O 1
ATOM 679 N N . PHE A 1 90 ? 14.507 -1.713 -11.395 1.00 95.62 90 PHE A N 1
ATOM 680 C CA . PHE A 1 90 ? 14.922 -1.385 -10.039 1.00 95.62 90 PHE A CA 1
ATOM 681 C C . PHE A 1 90 ? 16.099 -0.404 -10.021 1.00 95.62 90 PHE A C 1
ATOM 683 O O . PHE A 1 90 ? 16.047 0.579 -9.284 1.00 95.62 90 PHE A O 1
ATOM 690 N N . ASP A 1 91 ? 17.119 -0.617 -10.853 1.00 96.00 91 ASP A N 1
ATOM 691 C CA . ASP A 1 91 ? 18.260 0.297 -10.971 1.00 96.00 91 ASP A CA 1
ATOM 692 C C . ASP A 1 91 ? 17.821 1.694 -11.439 1.00 96.00 91 ASP A C 1
ATOM 694 O O . ASP A 1 91 ? 18.247 2.705 -10.872 1.00 96.00 91 ASP A O 1
ATOM 698 N N . GLU A 1 92 ? 16.915 1.765 -12.420 1.00 95.50 92 GLU A N 1
ATOM 699 C CA . GLU A 1 92 ? 16.314 3.026 -12.874 1.00 95.50 92 GLU A CA 1
ATOM 700 C C . GLU A 1 92 ? 15.576 3.746 -11.740 1.00 95.50 92 GLU A C 1
ATOM 702 O O . GLU A 1 92 ? 15.766 4.948 -11.532 1.00 95.50 92 GLU A O 1
ATOM 707 N N . PHE A 1 93 ? 14.777 3.008 -10.966 1.00 95.62 93 PHE A N 1
ATOM 708 C CA . PHE A 1 93 ? 14.077 3.545 -9.805 1.00 95.62 93 PHE A CA 1
ATOM 709 C C . PHE A 1 93 ? 15.043 4.097 -8.749 1.00 95.62 93 PHE A C 1
ATOM 711 O O . PHE A 1 93 ? 14.853 5.215 -8.268 1.00 95.62 93 PHE A O 1
ATOM 718 N N . ILE A 1 94 ? 16.100 3.353 -8.409 1.00 95.31 94 ILE A N 1
ATOM 719 C CA . ILE A 1 94 ? 17.095 3.791 -7.425 1.00 95.31 94 ILE A CA 1
ATOM 720 C C . ILE A 1 94 ? 17.790 5.072 -7.888 1.00 95.31 94 ILE A C 1
ATOM 722 O O . ILE A 1 94 ? 17.928 6.002 -7.093 1.00 95.31 94 ILE A O 1
ATOM 726 N N . LEU A 1 95 ? 18.177 5.171 -9.162 1.00 95.00 95 LEU A N 1
ATOM 727 C CA . LEU A 1 95 ? 18.762 6.400 -9.706 1.00 95.00 95 LEU A CA 1
ATOM 728 C C . LEU A 1 95 ? 17.784 7.577 -9.618 1.00 95.00 95 LEU A C 1
ATOM 730 O O . LEU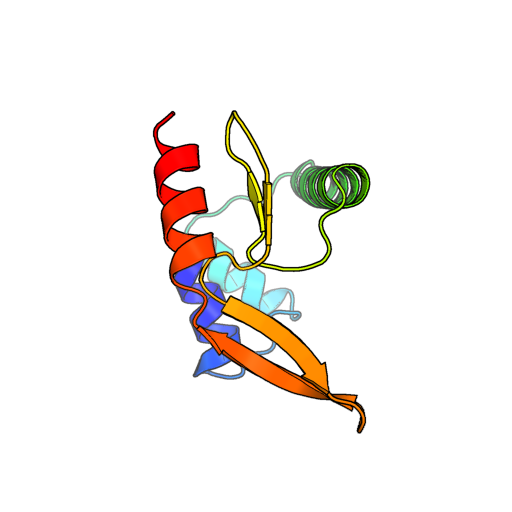 A 1 95 ? 18.175 8.665 -9.199 1.00 95.00 95 LEU A O 1
ATOM 734 N N 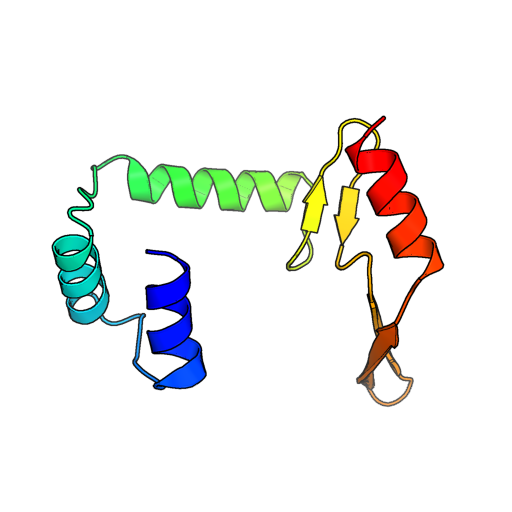. ALA A 1 96 ? 16.511 7.353 -9.943 1.00 94.88 96 ALA A N 1
ATOM 735 C CA . ALA A 1 96 ? 15.474 8.376 -9.873 1.00 94.88 96 ALA A CA 1
ATOM 736 C C . ALA A 1 96 ? 15.167 8.840 -8.434 1.00 94.88 96 ALA A C 1
ATOM 738 O O . ALA A 1 96 ? 14.753 9.981 -8.236 1.00 94.88 96 ALA A O 1
ATOM 739 N N . CYS A 1 97 ? 15.371 7.996 -7.417 1.00 93.00 97 CYS A N 1
ATOM 740 C CA . CYS A 1 97 ? 15.197 8.376 -6.010 1.00 93.00 97 CYS A CA 1
ATOM 741 C C . CYS A 1 97 ? 16.231 9.393 -5.508 1.00 93.00 97 CYS A C 1
ATOM 743 O O . CYS A 1 97 ? 15.939 10.125 -4.561 1.00 93.00 97 CYS A O 1
ATOM 745 N N . PHE A 1 98 ? 17.429 9.415 -6.098 1.00 89.56 98 PHE A N 1
ATOM 746 C CA . PHE A 1 98 ? 18.556 10.237 -5.641 1.00 89.56 98 PHE A CA 1
ATOM 747 C C . PHE A 1 98 ? 18.998 11.295 -6.664 1.00 89.56 98 PHE A C 1
ATOM 749 O O . PHE A 1 98 ? 20.054 11.907 -6.485 1.00 89.56 98 PHE A O 1
ATOM 756 N N . SER A 1 99 ? 18.205 11.497 -7.721 1.00 80.88 99 SER A N 1
ATOM 757 C CA . SER A 1 99 ? 18.394 12.541 -8.736 1.00 80.88 99 SER A CA 1
ATOM 758 C C . SER A 1 99 ? 17.829 13.889 -8.310 1.00 80.88 99 SER A C 1
ATOM 760 O O . SER A 1 99 ? 16.688 13.886 -7.791 1.00 80.88 99 SER A O 1
#

Organism: NCBI:txid449393